Protein AF-A0A951WPG5-F1 (afdb_monomer)

Structure (mmCIF, N/CA/C/O backbone):
data_AF-A0A951WPG5-F1
#
_entry.id   AF-A0A951WPG5-F1
#
loop_
_atom_site.group_PDB
_atom_site.id
_atom_site.type_symbol
_atom_site.label_atom_id
_atom_site.label_alt_id
_atom_site.label_comp_id
_atom_site.label_asym_id
_atom_site.label_entity_id
_atom_site.label_seq_id
_atom_site.pdbx_PDB_ins_code
_atom_site.Cartn_x
_atom_site.Cartn_y
_atom_site.Cartn_z
_atom_site.occupancy
_atom_site.B_iso_or_equiv
_atom_site.auth_seq_id
_atom_site.auth_comp_id
_atom_site.auth_asym_id
_atom_site.auth_atom_id
_atom_site.pdbx_PDB_model_num
ATOM 1 N N . LEU A 1 1 ? 13.741 -19.869 6.082 1.00 54.72 1 LEU A N 1
ATOM 2 C CA . LEU A 1 1 ? 12.695 -19.371 5.163 1.00 54.72 1 LEU A CA 1
ATOM 3 C C . LEU A 1 1 ? 11.911 -20.571 4.664 1.00 54.72 1 LEU A C 1
ATOM 5 O O . LEU A 1 1 ? 12.529 -21.473 4.116 1.00 54.72 1 LEU A O 1
ATOM 9 N N . ASP A 1 2 ? 10.603 -20.616 4.916 1.00 67.81 2 ASP A N 1
ATOM 10 C CA . ASP A 1 2 ? 9.722 -21.644 4.353 1.00 67.81 2 ASP A CA 1
ATOM 11 C C . ASP A 1 2 ? 9.140 -21.129 3.030 1.00 67.81 2 ASP A C 1
ATOM 13 O O . ASP A 1 2 ? 8.442 -20.116 3.010 1.00 67.81 2 ASP A O 1
ATOM 17 N N . PHE A 1 3 ? 9.461 -21.803 1.924 1.00 76.25 3 PHE A N 1
ATOM 18 C CA . PHE A 1 3 ? 9.001 -21.437 0.582 1.00 76.25 3 PHE A CA 1
ATOM 19 C C . PHE A 1 3 ? 7.709 -22.153 0.171 1.00 76.25 3 PHE A C 1
ATOM 21 O O . PHE A 1 3 ? 7.193 -21.870 -0.908 1.00 76.25 3 PHE A O 1
ATOM 28 N N . LYS A 1 4 ? 7.142 -23.038 1.008 1.00 81.31 4 LYS A N 1
ATOM 29 C CA . LYS A 1 4 ? 5.907 -23.784 0.684 1.00 81.31 4 LYS A CA 1
ATOM 30 C C . LYS A 1 4 ? 4.713 -22.882 0.369 1.00 81.31 4 LYS A C 1
ATOM 32 O O . LYS A 1 4 ? 3.798 -23.296 -0.334 1.00 81.31 4 LYS A O 1
ATOM 37 N N . HIS A 1 5 ? 4.736 -21.647 0.863 1.00 78.81 5 HIS A N 1
ATOM 38 C CA . HIS A 1 5 ? 3.695 -20.645 0.642 1.00 78.81 5 HIS A CA 1
ATOM 39 C C . HIS A 1 5 ? 4.148 -19.492 -0.270 1.00 78.81 5 HIS A C 1
ATOM 41 O O . HIS A 1 5 ? 3.443 -18.489 -0.395 1.00 78.81 5 HIS A O 1
ATOM 47 N N . CYS A 1 6 ? 5.311 -19.614 -0.918 1.00 79.81 6 CYS A N 1
ATOM 48 C CA . CYS A 1 6 ? 5.855 -18.602 -1.815 1.00 79.81 6 CYS A CA 1
ATOM 49 C C . CYS A 1 6 ? 5.682 -19.024 -3.275 1.00 79.81 6 CYS A C 1
ATOM 51 O O . CYS A 1 6 ? 6.168 -20.068 -3.699 1.00 79.81 6 CYS A O 1
ATOM 53 N N . LYS A 1 7 ? 5.051 -18.159 -4.072 1.00 85.88 7 LYS A N 1
ATOM 54 C CA . LYS A 1 7 ? 5.141 -18.218 -5.532 1.00 85.88 7 LYS A CA 1
ATOM 55 C C . LYS A 1 7 ? 6.223 -17.240 -5.975 1.00 85.88 7 LYS A C 1
ATOM 57 O O . LYS A 1 7 ? 6.176 -16.073 -5.593 1.00 85.88 7 LYS A O 1
ATOM 62 N N . ILE A 1 8 ? 7.183 -17.720 -6.757 1.00 87.69 8 ILE A N 1
ATOM 63 C CA . ILE A 1 8 ? 8.255 -16.897 -7.321 1.00 87.69 8 ILE A CA 1
ATOM 64 C C . ILE A 1 8 ? 7.898 -16.592 -8.774 1.00 87.69 8 ILE A C 1
ATOM 66 O O . ILE A 1 8 ? 7.548 -17.496 -9.532 1.00 87.69 8 ILE A O 1
ATOM 70 N N . GLU A 1 9 ? 7.977 -15.319 -9.150 1.00 87.19 9 GLU A N 1
ATOM 71 C CA . GLU A 1 9 ? 7.836 -14.875 -10.534 1.00 87.19 9 GLU A CA 1
ATOM 72 C C . GLU A 1 9 ? 9.225 -14.540 -11.081 1.00 87.19 9 GLU A C 1
ATOM 74 O O . GLU A 1 9 ? 9.947 -13.719 -10.516 1.00 87.19 9 GLU A O 1
ATOM 79 N N . LEU A 1 10 ? 9.615 -15.227 -12.156 1.00 89.69 10 LEU A N 1
ATOM 80 C CA . LEU A 1 10 ? 10.862 -14.982 -12.871 1.00 89.69 10 LEU A CA 1
ATOM 81 C C . LEU A 1 10 ? 10.556 -14.084 -14.068 1.00 89.69 10 LEU A C 1
ATOM 83 O O . LEU A 1 10 ? 9.851 -14.499 -14.988 1.00 89.69 10 LEU A O 1
ATOM 87 N N . THR A 1 11 ? 11.097 -12.869 -14.052 1.00 90.12 11 THR A N 1
ATOM 88 C CA . THR A 1 11 ? 10.854 -11.866 -15.094 1.00 90.12 11 THR A CA 1
ATOM 89 C C . THR A 1 11 ? 12.135 -11.631 -15.893 1.00 90.12 11 THR A C 1
ATOM 91 O O . THR A 1 11 ? 13.089 -11.078 -15.342 1.00 90.12 11 THR A O 1
ATOM 94 N N . PRO A 1 12 ? 12.192 -12.029 -17.180 1.00 91.50 12 PRO A N 1
ATOM 95 C CA . PRO A 1 12 ? 13.290 -11.658 -18.066 1.00 91.50 12 PRO A CA 1
ATOM 96 C C . PRO A 1 12 ? 13.393 -10.135 -18.180 1.00 91.50 12 PRO A C 1
ATOM 98 O O . PRO A 1 12 ? 12.371 -9.460 -18.294 1.00 91.50 12 PRO A O 1
ATOM 101 N N . ALA A 1 13 ? 14.611 -9.598 -18.178 1.00 92.25 13 ALA A N 1
ATOM 102 C CA . ALA A 1 13 ? 14.835 -8.160 -18.245 1.00 92.25 13 ALA A CA 1
ATOM 103 C C . ALA A 1 13 ? 16.027 -7.815 -19.144 1.00 92.25 13 ALA A C 1
ATOM 105 O O . ALA A 1 13 ? 17.062 -8.479 -19.097 1.00 92.25 13 ALA A O 1
ATOM 106 N N . ILE A 1 14 ? 15.889 -6.747 -19.930 1.00 91.88 14 ILE A N 1
ATOM 107 C CA . ILE A 1 14 ? 16.969 -6.149 -20.725 1.00 91.88 14 ILE A CA 1
ATOM 108 C C . ILE A 1 14 ? 17.239 -4.755 -20.164 1.00 91.88 14 ILE A C 1
ATOM 110 O O . ILE A 1 14 ? 16.323 -3.942 -20.066 1.00 91.88 14 ILE A O 1
ATOM 114 N N . ALA A 1 15 ? 18.483 -4.462 -19.789 1.00 89.19 15 ALA A N 1
ATOM 115 C CA . ALA A 1 15 ? 18.849 -3.130 -19.313 1.00 89.19 15 ALA A CA 1
ATOM 116 C C . ALA A 1 15 ? 18.697 -2.093 -20.437 1.00 89.19 15 ALA A C 1
ATOM 118 O O . ALA A 1 15 ? 19.229 -2.275 -21.534 1.00 89.19 15 ALA A O 1
ATOM 119 N N . ASN A 1 16 ? 17.997 -0.994 -20.163 1.00 84.38 16 ASN A N 1
ATOM 120 C CA . ASN A 1 16 ? 17.899 0.123 -21.093 1.00 84.38 16 ASN A CA 1
ATOM 121 C C . ASN A 1 16 ? 19.140 1.016 -20.946 1.00 84.38 16 ASN A C 1
ATOM 123 O O . ASN A 1 16 ? 19.281 1.746 -19.968 1.00 84.38 16 ASN A O 1
ATOM 127 N N . GLN A 1 17 ? 20.058 0.941 -21.910 1.00 71.06 17 GLN A N 1
ATOM 128 C CA . GLN A 1 17 ? 21.340 1.656 -21.853 1.00 71.06 17 GLN A CA 1
ATOM 129 C C . GLN A 1 17 ? 21.235 3.149 -22.213 1.00 71.06 17 GLN A C 1
ATOM 131 O O . GLN A 1 17 ? 22.149 3.908 -21.904 1.00 71.06 17 GLN A O 1
ATOM 136 N N . TYR A 1 18 ? 20.139 3.580 -22.850 1.00 64.19 18 TYR A N 1
ATOM 137 C CA . TYR A 1 18 ? 19.989 4.951 -23.363 1.00 64.19 18 TYR A CA 1
ATOM 138 C C . TYR A 1 18 ? 19.347 5.916 -22.364 1.00 64.19 18 TYR A C 1
ATOM 140 O O . TYR A 1 18 ? 19.647 7.107 -22.374 1.00 64.19 18 TYR A O 1
ATOM 148 N N . PHE A 1 19 ? 18.481 5.410 -21.487 1.00 57.28 19 PHE A N 1
ATOM 149 C CA . PHE A 1 19 ? 17.824 6.187 -20.440 1.00 57.28 19 PHE A CA 1
ATOM 150 C C . PHE A 1 19 ? 18.116 5.514 -19.107 1.00 57.28 19 PHE A C 1
ATOM 152 O O . PHE A 1 19 ? 17.564 4.450 -18.814 1.00 57.28 19 PHE A O 1
ATOM 159 N N . GLY A 1 20 ? 19.025 6.120 -18.338 1.00 60.56 20 GLY A N 1
ATOM 160 C CA . GLY A 1 20 ? 19.476 5.606 -17.049 1.00 60.56 20 GLY A CA 1
ATOM 161 C C . GLY A 1 20 ? 18.326 5.094 -16.175 1.00 60.56 20 GLY A C 1
ATOM 162 O O . GLY A 1 20 ? 17.254 5.695 -16.115 1.00 60.56 20 GLY A O 1
ATOM 163 N N . SER A 1 21 ? 18.585 3.966 -15.509 1.00 75.69 21 SER A N 1
ATOM 164 C CA . SER A 1 21 ? 17.722 3.341 -14.496 1.00 75.69 21 SER A CA 1
ATOM 165 C C . SER A 1 21 ? 16.369 2.813 -14.998 1.00 75.69 21 SER A C 1
ATOM 167 O O . SER A 1 21 ? 15.351 2.974 -14.323 1.00 75.69 21 SER A O 1
ATOM 169 N N . SER A 1 22 ? 16.333 2.153 -16.159 1.00 85.88 22 SER A N 1
ATOM 170 C CA . SER A 1 22 ? 15.144 1.415 -16.613 1.00 85.88 22 SER A CA 1
ATOM 171 C C . SER A 1 22 ? 15.486 0.061 -17.240 1.00 85.88 22 SER A C 1
ATOM 173 O O . SER A 1 22 ? 16.612 -0.186 -17.681 1.00 85.88 22 SER A O 1
ATOM 175 N N . TYR A 1 23 ? 14.503 -0.834 -17.259 1.00 91.62 23 TYR A N 1
ATOM 176 C CA . TYR A 1 23 ? 14.580 -2.167 -17.844 1.00 91.62 23 TYR A CA 1
ATOM 177 C C . TYR A 1 23 ? 13.429 -2.367 -18.822 1.00 91.62 23 TYR A C 1
ATOM 179 O O . TYR A 1 23 ? 12.327 -1.878 -18.608 1.00 91.62 23 TYR A O 1
ATOM 187 N N . PHE A 1 24 ? 13.655 -3.145 -19.869 1.00 92.12 24 PHE A N 1
ATOM 188 C CA . PHE A 1 24 ? 12.586 -3.708 -20.676 1.00 92.12 24 PHE A CA 1
ATOM 189 C C . PHE A 1 24 ? 12.232 -5.093 -20.142 1.00 92.12 24 PHE A C 1
ATOM 191 O O . PHE A 1 24 ? 13.116 -5.933 -19.988 1.00 92.12 24 PHE A O 1
ATOM 198 N N . ILE 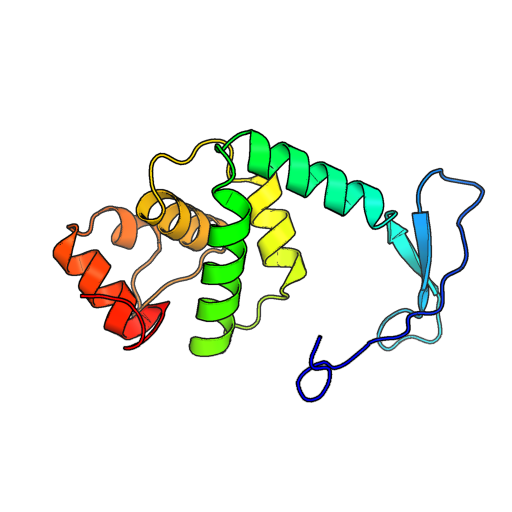A 1 25 ? 10.947 -5.341 -19.900 1.00 92.56 25 ILE A N 1
ATOM 199 C CA . ILE A 1 25 ? 10.398 -6.644 -19.497 1.00 92.56 25 ILE A CA 1
ATOM 200 C C . ILE A 1 25 ? 9.321 -7.097 -20.493 1.00 92.56 25 ILE A C 1
ATOM 202 O O . ILE A 1 25 ? 8.758 -6.249 -21.190 1.00 92.56 25 ILE A O 1
ATOM 206 N N . PRO A 1 26 ? 8.993 -8.397 -20.590 1.00 92.00 26 PRO A N 1
ATOM 207 C CA . PRO A 1 26 ? 7.874 -8.853 -21.409 1.00 92.00 26 PRO A CA 1
ATOM 208 C C . PRO A 1 26 ? 6.564 -8.148 -21.025 1.00 92.00 26 PRO A C 1
ATOM 210 O O . PRO A 1 26 ? 6.172 -8.128 -19.856 1.00 92.00 26 PRO A O 1
ATOM 213 N N . GLY A 1 27 ? 5.889 -7.558 -22.011 1.00 85.94 27 GLY A N 1
ATOM 214 C CA . GLY A 1 27 ? 4.601 -6.900 -21.821 1.00 85.94 27 GLY A CA 1
ATOM 215 C C . GLY A 1 27 ? 3.500 -7.911 -21.503 1.00 85.94 27 GLY A C 1
ATOM 216 O O . GLY A 1 27 ? 3.441 -8.999 -22.076 1.00 85.94 27 GLY A O 1
ATOM 217 N N . GLN A 1 28 ? 2.596 -7.566 -20.586 1.00 78.94 28 GLN A N 1
ATOM 218 C CA . GLN A 1 28 ? 1.484 -8.452 -20.240 1.00 78.94 28 GLN A CA 1
ATOM 219 C C . GLN A 1 28 ? 0.500 -8.564 -21.412 1.00 78.94 28 GLN A C 1
ATOM 221 O O . GLN A 1 28 ? -0.118 -7.576 -21.800 1.00 78.94 28 GLN A O 1
ATOM 226 N N . GLY A 1 29 ? 0.329 -9.774 -21.952 1.00 76.75 29 GLY A N 1
ATOM 227 C CA . GLY A 1 29 ? -0.671 -10.064 -22.988 1.00 76.75 29 GLY A CA 1
ATOM 228 C C . GLY A 1 29 ? -0.326 -9.558 -24.393 1.00 76.75 29 GLY A C 1
ATOM 229 O O . GLY A 1 29 ? -1.187 -9.591 -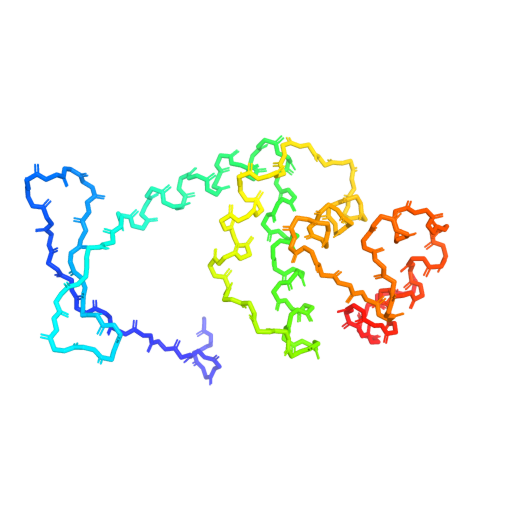25.267 1.00 76.75 29 GLY A O 1
ATOM 230 N N . VAL A 1 30 ? 0.911 -9.107 -24.625 1.00 75.25 30 VAL A N 1
ATOM 231 C CA . VAL A 1 30 ? 1.395 -8.651 -25.936 1.00 75.25 30 VAL A CA 1
ATOM 232 C C . VAL A 1 30 ? 2.726 -9.317 -26.277 1.00 75.25 30 VAL A C 1
ATOM 234 O O . VAL A 1 30 ? 3.565 -9.523 -25.404 1.00 75.25 30 VAL A O 1
ATOM 237 N N . ASN A 1 31 ? 2.956 -9.604 -27.561 1.00 81.81 31 ASN A N 1
ATOM 238 C CA . ASN A 1 31 ? 4.262 -10.045 -28.063 1.00 81.81 31 ASN A CA 1
ATOM 239 C C . ASN A 1 31 ? 5.205 -8.840 -28.207 1.00 81.81 31 ASN A C 1
ATOM 241 O O . ASN A 1 31 ? 5.584 -8.455 -29.311 1.00 81.81 31 ASN A O 1
ATOM 245 N N . GLY A 1 32 ? 5.539 -8.199 -27.089 1.00 86.88 32 GLY A N 1
ATOM 246 C CA . GLY A 1 32 ? 6.371 -7.003 -27.075 1.00 86.88 32 GLY A CA 1
ATOM 247 C C . GLY A 1 32 ? 7.056 -6.780 -25.736 1.00 86.88 32 GLY A C 1
ATOM 248 O O . GLY A 1 32 ? 6.687 -7.364 -24.719 1.00 86.88 32 GLY A O 1
ATOM 249 N N . TRP A 1 33 ? 8.063 -5.915 -25.745 1.00 90.81 33 TRP A N 1
ATOM 250 C CA . TRP A 1 33 ? 8.764 -5.472 -24.547 1.00 90.81 33 TRP A CA 1
ATOM 251 C C . TRP A 1 33 ? 8.138 -4.175 -24.028 1.00 90.81 33 TRP A C 1
ATOM 253 O O . TRP A 1 33 ? 7.796 -3.285 -24.803 1.00 90.81 33 TRP A O 1
ATOM 263 N N . SER A 1 34 ? 7.982 -4.058 -22.715 1.00 90.56 34 SER A N 1
ATOM 264 C CA . SER A 1 34 ? 7.512 -2.8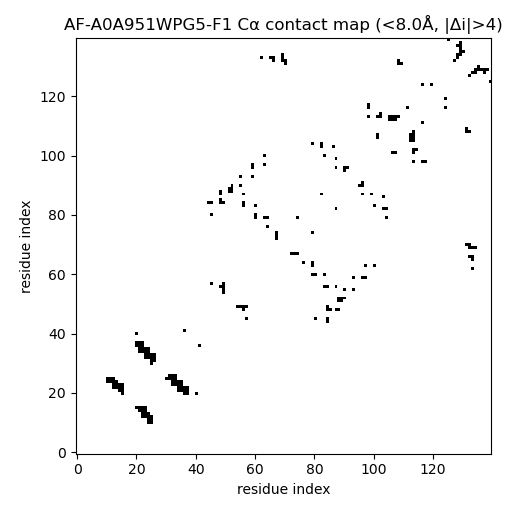57 -22.027 1.00 90.56 34 SER A CA 1
ATOM 265 C C . SER A 1 34 ? 8.625 -2.301 -21.150 1.00 90.56 34 SER A C 1
ATOM 267 O O . SER A 1 34 ? 9.284 -3.053 -20.436 1.00 90.56 34 SER A O 1
ATOM 269 N N . SER A 1 35 ? 8.840 -0.987 -21.211 1.00 89.19 35 SER A N 1
ATOM 270 C CA . SER A 1 35 ? 9.783 -0.313 -20.317 1.00 89.19 35 SER A CA 1
ATOM 271 C C . SER A 1 35 ? 9.196 -0.223 -18.908 1.00 89.19 35 SER A C 1
ATOM 273 O O . SER A 1 35 ? 8.025 0.115 -18.735 1.00 89.19 35 SER A O 1
ATOM 275 N N . THR A 1 36 ? 10.018 -0.515 -17.911 1.00 88.81 36 THR A N 1
ATOM 276 C CA . THR A 1 36 ? 9.748 -0.337 -16.488 1.00 88.81 36 THR A CA 1
ATOM 277 C C . THR A 1 36 ? 10.934 0.369 -15.845 1.00 88.81 36 THR A C 1
ATOM 279 O O . THR A 1 36 ? 12.076 0.236 -16.284 1.00 88.81 36 THR A O 1
ATOM 282 N N . GLU A 1 37 ? 10.678 1.128 -14.789 1.00 87.88 37 GLU A N 1
ATOM 283 C CA . GLU A 1 37 ? 11.742 1.728 -13.985 1.00 87.88 37 GLU A CA 1
ATOM 284 C C . GLU A 1 37 ? 12.595 0.668 -13.268 1.00 87.88 37 GLU A C 1
ATOM 286 O O . GLU A 1 37 ? 12.170 -0.477 -13.079 1.00 87.88 37 GLU A O 1
ATOM 291 N N . ASP A 1 38 ? 13.796 1.064 -12.846 1.00 88.88 38 ASP A N 1
ATOM 292 C CA . ASP A 1 38 ? 14.636 0.268 -11.953 1.00 88.88 38 ASP A CA 1
ATOM 293 C C . ASP A 1 38 ? 13.915 0.043 -10.608 1.00 88.88 38 ASP A C 1
ATOM 295 O O . ASP A 1 38 ? 13.582 1.019 -9.923 1.00 88.88 38 ASP A O 1
ATOM 299 N N . PRO A 1 39 ? 13.690 -1.217 -10.186 1.00 88.81 39 PRO A N 1
ATOM 300 C CA . PRO A 1 39 ? 13.003 -1.522 -8.932 1.00 88.81 39 PRO A CA 1
ATOM 301 C C . PRO A 1 39 ? 13.701 -0.934 -7.697 1.00 88.81 39 PRO A C 1
ATOM 303 O O . PRO A 1 39 ? 13.029 -0.650 -6.705 1.00 88.81 39 PRO A O 1
ATOM 306 N N . ARG A 1 40 ? 15.014 -0.670 -7.759 1.00 90.06 40 ARG A N 1
ATOM 307 C CA . ARG A 1 40 ? 15.755 -0.008 -6.672 1.00 90.06 40 ARG A CA 1
ATOM 308 C C . ARG A 1 40 ? 15.260 1.413 -6.425 1.00 90.06 40 ARG A C 1
ATOM 310 O O . ARG A 1 40 ? 15.177 1.847 -5.283 1.00 90.06 40 ARG A O 1
ATOM 317 N N . LEU A 1 41 ? 14.837 2.125 -7.472 1.00 90.38 41 LEU A N 1
ATOM 318 C CA . LEU A 1 41 ? 14.262 3.462 -7.313 1.00 90.38 41 LEU A CA 1
ATOM 319 C C . LEU A 1 41 ? 12.914 3.411 -6.587 1.00 90.38 41 LEU A C 1
ATOM 321 O O . LEU A 1 41 ? 12.612 4.295 -5.781 1.00 90.38 41 LEU A O 1
ATOM 325 N N . ALA A 1 42 ? 12.101 2.384 -6.851 1.00 89.69 42 ALA A N 1
ATOM 326 C CA . ALA A 1 42 ? 10.850 2.174 -6.130 1.00 89.69 42 ALA A CA 1
ATOM 327 C C . ALA A 1 42 ? 11.106 1.862 -4.648 1.00 89.69 42 ALA A C 1
ATOM 329 O O . ALA A 1 42 ? 10.459 2.455 -3.781 1.00 89.69 42 ALA A O 1
ATOM 330 N N . GLU A 1 43 ? 12.096 1.014 -4.358 1.00 92.50 43 GLU A N 1
ATOM 331 C CA . GLU A 1 43 ? 12.541 0.701 -2.998 1.00 92.50 43 GLU A CA 1
ATOM 332 C C . GLU A 1 43 ? 13.055 1.944 -2.253 1.00 92.50 43 GLU A C 1
ATOM 334 O O . GLU A 1 43 ? 12.633 2.206 -1.125 1.00 92.50 43 GLU A O 1
ATOM 339 N N . ASP A 1 44 ? 13.882 2.772 -2.893 1.00 95.25 44 ASP A N 1
ATOM 340 C CA . ASP A 1 44 ? 14.405 4.012 -2.311 1.00 95.25 44 ASP A CA 1
ATOM 341 C C . ASP A 1 44 ? 13.297 5.028 -2.015 1.00 95.25 44 ASP A C 1
ATOM 343 O O . ASP A 1 44 ? 13.334 5.756 -1.016 1.00 95.25 44 ASP A O 1
ATOM 347 N N . ARG A 1 45 ? 12.290 5.124 -2.892 1.00 95.25 45 ARG A N 1
ATOM 348 C CA . ARG A 1 45 ? 11.122 5.987 -2.657 1.00 95.25 45 ARG A CA 1
ATOM 349 C C . ARG A 1 45 ? 10.306 5.488 -1.471 1.00 95.25 45 ARG A C 1
ATOM 351 O O . ARG A 1 45 ? 9.969 6.304 -0.612 1.00 95.25 45 ARG A O 1
ATOM 358 N N . LEU A 1 46 ? 10.039 4.184 -1.390 1.00 96.12 46 LEU A N 1
ATOM 359 C CA . LEU A 1 46 ? 9.324 3.593 -0.260 1.00 96.12 46 LEU A CA 1
ATOM 360 C C . LEU A 1 46 ? 10.100 3.788 1.047 1.00 96.12 46 LEU A C 1
ATOM 362 O O . LEU A 1 46 ? 9.521 4.228 2.036 1.00 96.12 46 LEU A O 1
ATOM 366 N N . SER 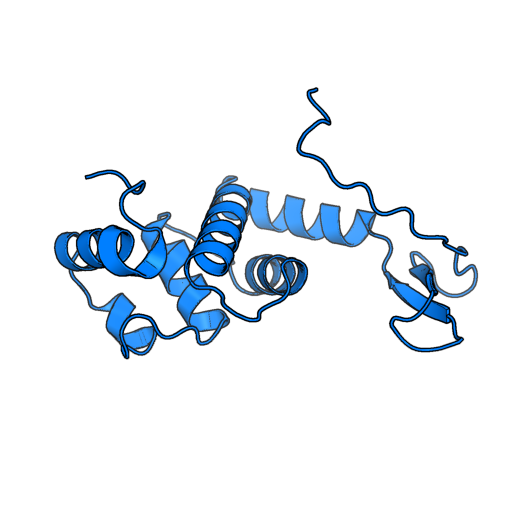A 1 47 ? 11.408 3.533 1.046 1.00 97.31 47 SER A N 1
ATOM 367 C CA . SER A 1 47 ? 12.272 3.692 2.220 1.00 97.31 47 SER A CA 1
ATOM 368 C C . SER A 1 47 ? 12.272 5.130 2.738 1.00 97.31 47 SER A C 1
ATOM 370 O O . SER A 1 47 ? 12.054 5.358 3.930 1.00 97.31 47 SER A O 1
ATOM 372 N N . ARG A 1 48 ? 12.413 6.120 1.845 1.00 97.38 48 ARG A N 1
ATOM 373 C CA . ARG A 1 48 ? 12.336 7.544 2.212 1.00 97.38 48 ARG A CA 1
ATOM 374 C C . ARG A 1 48 ? 10.954 7.940 2.727 1.00 97.38 48 ARG A C 1
ATOM 376 O O . ARG A 1 48 ? 10.857 8.633 3.738 1.00 97.38 48 ARG A O 1
ATOM 383 N N . ALA A 1 49 ? 9.887 7.500 2.061 1.00 97.38 49 ALA A N 1
ATOM 384 C CA . ALA A 1 49 ? 8.521 7.790 2.488 1.00 97.38 49 ALA A CA 1
ATOM 385 C C . ALA A 1 49 ? 8.202 7.151 3.849 1.00 97.38 49 ALA A C 1
ATOM 387 O O . ALA A 1 49 ? 7.588 7.792 4.696 1.00 97.38 49 ALA A O 1
ATOM 388 N N . ASN A 1 50 ? 8.674 5.928 4.092 1.00 97.94 50 ASN A N 1
ATOM 389 C CA . ASN A 1 50 ? 8.506 5.236 5.362 1.00 97.94 50 ASN A CA 1
ATOM 390 C C . ASN A 1 50 ? 9.277 5.928 6.491 1.00 97.94 50 ASN A C 1
ATOM 392 O O . ASN A 1 50 ? 8.730 6.113 7.574 1.00 97.94 50 ASN A O 1
ATOM 396 N N . HIS A 1 51 ? 10.514 6.363 6.232 1.00 97.44 51 HIS A N 1
ATOM 397 C CA . HIS A 1 51 ? 11.303 7.119 7.204 1.00 97.44 51 HIS A CA 1
ATOM 398 C C . HIS A 1 51 ? 10.620 8.438 7.600 1.00 97.44 51 HIS A C 1
ATOM 400 O O . HIS A 1 51 ? 10.550 8.757 8.782 1.00 97.44 51 HIS A O 1
ATOM 406 N N . ARG A 1 52 ? 10.027 9.153 6.632 1.00 96.50 52 ARG A N 1
ATOM 407 C CA . ARG A 1 52 ? 9.289 10.409 6.866 1.00 96.50 52 ARG A CA 1
ATOM 408 C C . ARG A 1 52 ? 8.135 10.267 7.865 1.00 96.50 52 ARG A C 1
ATOM 410 O O . ARG A 1 52 ? 7.829 11.223 8.566 1.00 96.50 52 ARG A O 1
ATOM 417 N N . VAL A 1 53 ? 7.504 9.096 7.937 1.00 96.88 53 VAL A N 1
ATOM 418 C CA . VAL A 1 53 ? 6.409 8.808 8.880 1.00 96.88 53 VAL A CA 1
ATOM 419 C C . VAL A 1 53 ? 6.837 7.812 9.963 1.00 96.88 53 VAL A C 1
ATOM 421 O O . VAL A 1 53 ? 6.072 6.931 10.350 1.00 96.88 53 VAL A O 1
ATOM 424 N N . ASN A 1 54 ? 8.083 7.927 10.435 1.00 96.12 54 ASN A N 1
ATOM 425 C CA . ASN A 1 54 ? 8.631 7.167 11.567 1.00 96.12 54 ASN A CA 1
ATOM 426 C C . ASN A 1 54 ? 8.494 5.640 11.431 1.00 96.12 54 ASN A C 1
ATOM 428 O O . ASN A 1 54 ? 8.249 4.926 12.399 1.00 96.12 54 ASN A O 1
ATOM 432 N N . GLY A 1 55 ? 8.631 5.121 10.211 1.00 97.19 55 GLY A N 1
ATOM 433 C CA . GLY A 1 55 ? 8.598 3.686 9.935 1.00 97.19 55 GLY A CA 1
ATOM 434 C C . GLY A 1 55 ? 7.198 3.068 9.856 1.00 97.19 55 GLY A C 1
ATOM 435 O O . GLY A 1 55 ? 7.083 1.852 9.697 1.00 97.19 55 GLY A O 1
ATOM 436 N N . MET A 1 56 ? 6.138 3.873 9.949 1.00 97.81 56 MET A N 1
ATOM 437 C CA . MET A 1 56 ? 4.767 3.370 10.033 1.00 97.81 56 MET A CA 1
ATOM 438 C C . MET A 1 56 ? 4.097 3.115 8.663 1.00 97.81 56 MET A C 1
ATOM 440 O O . MET A 1 56 ? 3.067 2.438 8.601 1.00 97.81 56 MET A O 1
ATOM 444 N N . LEU A 1 57 ? 4.664 3.605 7.552 1.00 98.06 57 LEU A N 1
ATOM 445 C CA . LEU A 1 57 ? 4.082 3.453 6.208 1.00 98.06 57 LEU A CA 1
ATOM 446 C C . LEU A 1 57 ? 4.092 1.996 5.736 1.00 98.06 57 LEU A C 1
ATOM 448 O O . LEU A 1 57 ? 3.105 1.505 5.194 1.00 98.06 57 LEU A O 1
ATOM 452 N N . THR A 1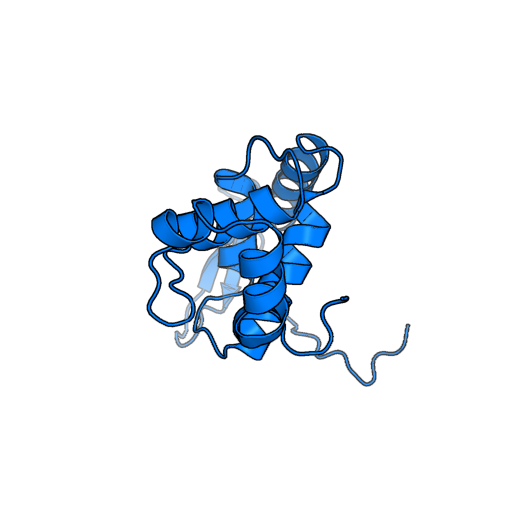 58 ? 5.200 1.286 5.942 1.00 97.88 58 THR A N 1
ATOM 453 C CA . THR A 1 58 ? 5.349 -0.104 5.491 1.00 97.88 58 THR A CA 1
ATOM 454 C C . THR A 1 58 ? 4.356 -1.046 6.188 1.00 97.88 58 THR A C 1
ATOM 456 O O . THR A 1 58 ? 3.703 -1.831 5.490 1.00 97.88 58 THR A O 1
ATOM 459 N N . PRO A 1 59 ? 4.173 -0.990 7.525 1.00 97.88 59 PRO A N 1
ATOM 460 C CA . PRO A 1 59 ? 3.087 -1.706 8.191 1.00 97.88 59 PRO A CA 1
ATOM 461 C C . PRO A 1 59 ? 1.700 -1.325 7.658 1.00 97.88 59 PRO A C 1
ATOM 463 O O . PRO A 1 59 ? 0.920 -2.223 7.341 1.00 97.88 59 PRO A O 1
ATOM 466 N N . LEU A 1 60 ? 1.416 -0.032 7.452 1.00 98.00 60 LEU A N 1
ATOM 467 C CA . LEU A 1 60 ? 0.139 0.421 6.889 1.00 98.00 60 LEU A CA 1
ATOM 468 C C . LEU A 1 60 ? -0.129 -0.186 5.502 1.00 98.00 60 LEU A C 1
ATOM 470 O O . LEU A 1 60 ? -1.208 -0.719 5.255 1.00 98.00 60 LEU A O 1
ATOM 474 N N . ILE A 1 61 ? 0.856 -0.173 4.599 1.00 98.19 61 ILE A N 1
ATOM 475 C CA . ILE A 1 61 ? 0.739 -0.786 3.266 1.00 98.19 61 ILE A CA 1
ATOM 476 C C . ILE A 1 61 ? 0.398 -2.277 3.384 1.00 98.19 61 ILE A C 1
ATOM 478 O O . ILE A 1 61 ? -0.454 -2.778 2.647 1.00 98.19 61 ILE A O 1
ATOM 482 N N . LYS A 1 62 ? 1.040 -3.001 4.310 1.00 97.25 62 LYS A N 1
ATOM 483 C CA . LYS A 1 62 ? 0.750 -4.424 4.555 1.00 97.25 62 LYS A CA 1
ATOM 484 C C . LYS A 1 62 ? -0.684 -4.624 5.050 1.00 97.25 62 LYS A C 1
ATOM 486 O O . LYS A 1 62 ? -1.371 -5.498 4.520 1.00 97.25 62 LYS A O 1
ATOM 491 N N . MET A 1 63 ? -1.149 -3.790 5.984 1.00 96.62 63 MET A N 1
ATOM 492 C CA . MET A 1 63 ? -2.537 -3.797 6.462 1.00 96.62 63 MET A CA 1
ATOM 493 C C . MET A 1 63 ? -3.519 -3.564 5.308 1.00 96.62 63 MET A C 1
ATOM 495 O O . MET A 1 63 ? -4.448 -4.346 5.125 1.00 96.62 63 MET A O 1
ATOM 499 N N . MET A 1 64 ? -3.283 -2.560 4.460 1.00 97.56 64 MET A N 1
ATOM 500 C CA . MET A 1 64 ? -4.169 -2.255 3.330 1.00 97.56 64 MET A CA 1
ATOM 501 C C . MET A 1 64 ? -4.171 -3.353 2.259 1.00 97.56 64 MET A C 1
ATOM 503 O O . MET A 1 64 ? -5.222 -3.685 1.712 1.00 97.56 64 MET A O 1
ATOM 507 N N . LYS A 1 65 ? -3.021 -3.978 1.976 1.00 96.44 65 LYS A N 1
ATOM 508 C CA . LYS A 1 65 ? -2.948 -5.148 1.083 1.00 96.44 65 LYS A CA 1
ATOM 509 C C . LYS A 1 65 ? -3.708 -6.345 1.652 1.00 96.44 65 LYS A C 1
ATOM 511 O O . LYS A 1 65 ? -4.340 -7.080 0.893 1.00 96.44 65 LYS A O 1
ATOM 516 N N . PHE A 1 66 ? -3.652 -6.547 2.967 1.00 95.00 66 PHE A N 1
ATOM 517 C CA . PHE A 1 66 ? -4.446 -7.568 3.640 1.00 95.00 66 PHE A CA 1
ATOM 518 C C . PHE A 1 66 ? -5.947 -7.265 3.528 1.00 95.00 66 PHE A C 1
ATOM 520 O O . PHE A 1 66 ? -6.676 -8.107 3.002 1.00 95.00 66 PHE A O 1
ATOM 527 N N . ALA A 1 67 ? -6.378 -6.048 3.878 1.00 95.44 67 ALA A N 1
ATOM 528 C CA . ALA A 1 67 ? -7.766 -5.604 3.743 1.00 95.44 67 ALA A CA 1
ATOM 529 C C . ALA A 1 67 ? -8.288 -5.796 2.314 1.00 95.44 67 ALA A C 1
ATOM 531 O O . ALA A 1 67 ? -9.403 -6.269 2.110 1.00 95.44 67 ALA A O 1
ATOM 532 N N . LYS A 1 68 ? -7.469 -5.463 1.305 1.00 94.88 68 LYS A N 1
ATOM 533 C CA . LYS A 1 68 ? -7.810 -5.634 -0.113 1.00 94.88 68 LYS A CA 1
ATOM 534 C C . LYS A 1 68 ? -8.104 -7.100 -0.437 1.00 94.88 68 LYS A C 1
ATOM 536 O O . LYS A 1 68 ? -9.079 -7.383 -1.130 1.00 94.88 68 LYS A O 1
ATOM 541 N N . ARG A 1 69 ? -7.270 -8.033 0.040 1.00 93.31 69 ARG A N 1
ATOM 542 C CA . ARG A 1 69 ? -7.492 -9.477 -0.160 1.00 93.31 69 ARG A CA 1
ATOM 543 C C . ARG A 1 69 ? -8.767 -9.943 0.536 1.00 93.31 69 ARG A C 1
ATOM 545 O O . ARG A 1 69 ? -9.555 -10.639 -0.094 1.00 93.31 69 ARG A O 1
ATOM 552 N N . HIS A 1 70 ? -8.977 -9.518 1.781 1.00 92.94 70 HIS A N 1
ATOM 553 C CA . HIS A 1 70 ? -10.173 -9.837 2.561 1.00 92.94 70 HIS A CA 1
ATOM 554 C C . HIS A 1 70 ? -11.459 -9.378 1.849 1.00 92.94 70 HIS A C 1
ATOM 556 O O . HIS A 1 70 ? -12.389 -10.157 1.666 1.00 92.94 70 HIS A O 1
ATOM 562 N N . ASN A 1 71 ? -11.457 -8.147 1.333 1.00 92.56 71 ASN A N 1
ATOM 563 C CA . ASN A 1 71 ? -12.601 -7.527 0.662 1.00 92.56 71 ASN A CA 1
ATOM 564 C C . ASN A 1 71 ? -12.696 -7.803 -0.847 1.00 92.56 71 ASN A C 1
ATOM 566 O O . ASN A 1 71 ? -13.574 -7.259 -1.513 1.00 92.56 71 ASN A O 1
ATOM 570 N N . LYS A 1 72 ? -11.790 -8.611 -1.414 1.00 92.69 72 LYS A N 1
ATOM 571 C CA . LYS A 1 72 ? -11.735 -8.931 -2.856 1.00 92.69 72 LYS A CA 1
ATOM 572 C C . LYS A 1 72 ? -11.716 -7.687 -3.763 1.00 92.69 72 LYS A C 1
ATOM 574 O O . LYS A 1 72 ? -12.277 -7.690 -4.857 1.00 92.69 72 LYS A O 1
ATOM 579 N N . VAL A 1 73 ? -11.044 -6.623 -3.325 1.00 92.94 73 VAL A N 1
ATOM 580 C CA . VAL A 1 73 ? -10.970 -5.359 -4.071 1.00 92.94 73 VAL A CA 1
ATOM 581 C C . VAL A 1 73 ? -9.994 -5.474 -5.241 1.00 92.94 73 VAL A C 1
ATOM 583 O O . VAL A 1 73 ? -8.846 -5.901 -5.078 1.00 92.94 73 VAL A O 1
ATOM 586 N N . ASN A 1 74 ? -10.426 -5.047 -6.430 1.00 92.88 74 ASN A N 1
ATOM 587 C CA . ASN A 1 74 ? -9.635 -5.115 -7.660 1.00 92.88 74 ASN A CA 1
ATOM 588 C C . ASN A 1 74 ? -8.667 -3.924 -7.816 1.00 92.88 74 ASN A C 1
ATOM 590 O O . ASN A 1 74 ? -8.784 -3.124 -8.739 1.00 92.88 74 ASN A O 1
ATOM 594 N N . ILE A 1 75 ? -7.711 -3.797 -6.895 1.00 93.44 75 ILE A N 1
ATOM 595 C CA . ILE A 1 75 ? -6.607 -2.821 -6.965 1.00 93.44 75 ILE A CA 1
ATOM 596 C C . ILE A 1 75 ? -5.288 -3.591 -6.939 1.00 93.44 75 ILE A C 1
ATOM 598 O O . ILE A 1 75 ? -5.103 -4.483 -6.108 1.00 93.44 75 ILE A O 1
ATOM 602 N N . LYS A 1 76 ? -4.340 -3.301 -7.832 1.00 93.00 76 LYS A N 1
ATOM 603 C CA . LYS A 1 76 ? -3.058 -4.025 -7.856 1.00 93.00 76 LYS A CA 1
ATOM 604 C C . LYS A 1 76 ? -2.202 -3.636 -6.645 1.00 93.00 76 LYS A C 1
ATOM 606 O O . LYS A 1 76 ? -2.218 -2.496 -6.195 1.00 93.00 76 LYS A O 1
ATOM 611 N N . SER A 1 77 ? -1.435 -4.585 -6.104 1.00 93.25 77 SER A N 1
ATOM 612 C CA . SER A 1 77 ? -0.643 -4.358 -4.883 1.00 93.25 77 SER A CA 1
ATOM 613 C C . SER A 1 77 ? 0.375 -3.222 -5.033 1.00 93.25 77 SER A C 1
ATOM 615 O O . SER A 1 77 ? 0.530 -2.447 -4.095 1.00 93.25 77 SER A O 1
ATOM 617 N N . TYR A 1 78 ? 0.995 -3.083 -6.212 1.00 92.69 78 TYR A N 1
ATOM 618 C CA . TYR A 1 78 ? 1.928 -1.986 -6.486 1.00 92.69 78 TYR A CA 1
ATOM 619 C C . TYR A 1 78 ? 1.229 -0.617 -6.511 1.00 92.69 78 TYR A C 1
ATOM 621 O O . TYR A 1 78 ? 1.827 0.372 -6.114 1.00 92.69 78 TYR A O 1
ATOM 629 N N . GLN A 1 79 ? -0.051 -0.547 -6.907 1.00 94.94 79 GLN A N 1
ATOM 630 C CA . GLN A 1 79 ? -0.806 0.712 -6.898 1.00 94.94 79 GLN A CA 1
ATOM 631 C C . GLN A 1 79 ? -1.050 1.191 -5.463 1.00 94.94 79 GLN A C 1
ATOM 633 O O . GLN A 1 79 ? -0.998 2.386 -5.199 1.00 94.94 79 GLN A O 1
ATOM 638 N N . ILE A 1 80 ? -1.271 0.262 -4.522 1.00 97.38 80 ILE A N 1
ATOM 639 C CA . ILE A 1 80 ? -1.382 0.586 -3.090 1.00 97.38 80 ILE A CA 1
ATOM 640 C C . ILE A 1 80 ? -0.065 1.187 -2.581 1.00 97.38 80 ILE A C 1
ATOM 642 O O . ILE A 1 80 ? -0.092 2.175 -1.854 1.00 97.38 80 ILE A O 1
ATOM 646 N N . GLU A 1 81 ? 1.076 0.613 -2.969 1.00 97.06 81 GLU A N 1
ATOM 647 C CA . GLU A 1 81 ? 2.406 1.113 -2.589 1.00 97.06 81 GLU A CA 1
ATOM 648 C C . GLU A 1 81 ? 2.698 2.491 -3.180 1.00 97.06 81 GLU A C 1
ATOM 650 O O . GLU A 1 81 ? 3.146 3.387 -2.464 1.00 97.06 81 GLU A O 1
ATO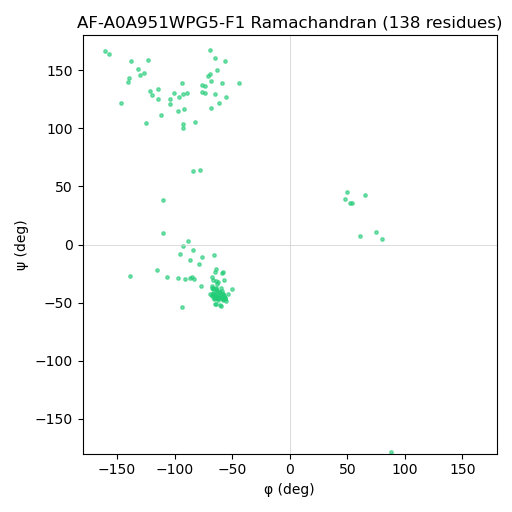M 655 N N . GLU A 1 82 ? 2.420 2.670 -4.470 1.00 95.69 82 GLU A N 1
ATOM 656 C CA . GLU A 1 82 ? 2.644 3.925 -5.183 1.00 95.69 82 GLU A CA 1
ATOM 657 C C . GLU A 1 82 ? 1.798 5.055 -4.590 1.00 95.69 82 GLU A C 1
ATOM 659 O O . GLU A 1 82 ? 2.325 6.126 -4.276 1.00 95.69 82 GLU A O 1
ATOM 664 N N . ILE A 1 83 ? 0.503 4.798 -4.368 1.00 97.38 83 ILE A N 1
ATOM 665 C CA . ILE A 1 83 ? -0.409 5.765 -3.755 1.00 97.38 83 ILE A CA 1
ATOM 666 C C . ILE A 1 83 ? 0.076 6.117 -2.352 1.00 97.38 83 ILE A C 1
ATOM 668 O O . ILE A 1 83 ? 0.297 7.294 -2.089 1.00 97.38 83 ILE A O 1
ATOM 672 N N . ALA A 1 84 ? 0.338 5.127 -1.493 1.00 97.44 84 ALA A N 1
ATOM 673 C CA . ALA A 1 84 ? 0.807 5.368 -0.129 1.00 97.44 84 ALA A CA 1
ATOM 674 C C . ALA A 1 84 ? 2.092 6.214 -0.094 1.00 97.44 84 ALA A C 1
ATOM 676 O O . ALA A 1 84 ? 2.179 7.192 0.647 1.00 97.44 84 ALA A O 1
ATOM 677 N N . THR A 1 85 ? 3.070 5.880 -0.941 1.00 97.06 85 THR A N 1
ATOM 678 C CA . THR A 1 85 ? 4.361 6.583 -1.028 1.00 97.06 85 THR A CA 1
ATOM 679 C C . THR A 1 85 ? 4.190 8.037 -1.476 1.00 97.06 85 THR A C 1
ATOM 681 O O . THR A 1 85 ? 4.859 8.935 -0.949 1.00 97.06 85 THR A O 1
ATOM 684 N N . ARG A 1 86 ? 3.293 8.280 -2.442 1.00 96.62 86 ARG A N 1
ATOM 685 C CA . ARG A 1 86 ? 3.068 9.603 -3.035 1.00 96.62 86 ARG A CA 1
ATOM 686 C C . ARG A 1 86 ? 2.122 10.484 -2.223 1.00 96.62 86 ARG A C 1
ATOM 688 O O . ARG A 1 86 ? 2.244 11.697 -2.315 1.00 96.62 86 ARG A O 1
ATOM 695 N N . SER A 1 87 ? 1.168 9.917 -1.486 1.00 96.50 87 SER A N 1
ATOM 696 C CA . SER A 1 87 ? 0.094 10.693 -0.853 1.00 96.50 87 SER A CA 1
ATOM 697 C C . SER A 1 87 ? 0.237 10.852 0.659 1.00 96.50 87 SER A C 1
ATOM 699 O O . SER A 1 87 ? -0.229 11.852 1.197 1.00 96.50 87 SER A O 1
ATOM 701 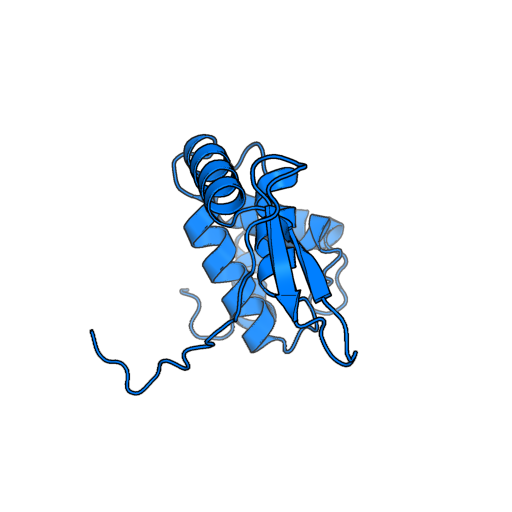N N . ILE A 1 88 ? 0.884 9.911 1.355 1.00 96.31 88 ILE A N 1
ATOM 702 C CA . ILE A 1 88 ? 0.999 9.958 2.818 1.00 96.31 88 ILE A CA 1
ATOM 703 C C . ILE A 1 88 ? 2.293 10.663 3.209 1.00 96.31 88 ILE A C 1
ATOM 705 O O . ILE A 1 88 ? 3.389 10.094 3.181 1.00 96.31 88 ILE A O 1
ATOM 709 N N . TYR A 1 89 ? 2.163 11.936 3.578 1.00 95.69 89 TYR A N 1
ATOM 710 C CA . TYR A 1 89 ? 3.281 12.759 4.043 1.00 95.69 89 TYR A CA 1
ATOM 711 C C . TYR A 1 89 ? 3.391 12.833 5.560 1.00 95.69 89 TYR A C 1
ATOM 713 O O . TYR A 1 89 ? 4.496 12.974 6.076 1.00 95.69 89 TYR A O 1
ATOM 721 N N . PHE A 1 90 ? 2.265 12.703 6.253 1.00 95.31 90 PHE A N 1
ATOM 722 C CA . PHE A 1 90 ? 2.172 12.745 7.700 1.00 95.31 90 PHE A CA 1
ATOM 723 C C . PHE A 1 90 ? 1.177 11.691 8.171 1.00 95.31 90 PHE A C 1
ATOM 725 O O . PHE A 1 90 ? 0.160 11.451 7.517 1.00 95.31 90 PHE A O 1
ATOM 732 N N . MET A 1 91 ? 1.479 11.070 9.306 1.00 95.81 91 MET A N 1
ATOM 733 C CA . MET A 1 91 ? 0.588 10.114 9.936 1.00 95.81 91 MET A CA 1
ATOM 734 C C . MET A 1 91 ? 0.733 10.190 11.449 1.00 95.81 91 MET A C 1
ATOM 736 O O . MET A 1 91 ? 1.820 9.994 11.987 1.00 95.81 91 MET A O 1
ATOM 740 N N . SER A 1 92 ? -0.377 10.472 12.120 1.00 94.81 92 SER A N 1
ATOM 741 C CA . SER A 1 92 ? -0.445 10.568 13.582 1.00 94.81 92 SER A CA 1
ATOM 742 C C . SER A 1 92 ? -0.690 9.214 14.252 1.00 94.81 92 SER A C 1
ATOM 744 O O . SER A 1 92 ? -0.281 8.989 15.387 1.00 94.81 92 SER A O 1
ATOM 746 N N . SER A 1 93 ? -1.365 8.300 13.553 1.00 96.06 93 SER A N 1
ATOM 747 C CA . SER A 1 93 ? -1.737 6.972 14.042 1.00 96.06 93 SER A CA 1
ATOM 748 C C . SER A 1 93 ? -2.049 6.032 12.874 1.00 96.06 93 SER A C 1
ATOM 750 O O . SER A 1 93 ? -2.273 6.475 11.748 1.00 96.06 93 SER A O 1
ATOM 752 N N . TYR A 1 94 ? -2.136 4.722 13.127 1.00 95.81 94 TYR A N 1
ATOM 753 C CA . TYR A 1 94 ? -2.598 3.782 12.096 1.00 95.81 94 TYR A CA 1
ATOM 754 C C . TYR A 1 94 ? -4.036 4.045 11.652 1.00 95.81 94 TYR A C 1
ATOM 756 O O . TYR A 1 94 ? -4.348 3.836 10.485 1.00 95.81 94 TYR A O 1
ATOM 764 N N . ARG A 1 95 ? -4.901 4.533 12.547 1.00 95.31 95 ARG A N 1
ATOM 765 C CA . ARG A 1 95 ? -6.266 4.925 12.192 1.00 95.31 95 ARG A CA 1
ATOM 766 C C . ARG A 1 95 ? -6.271 6.017 11.128 1.00 95.31 95 ARG A C 1
ATOM 768 O O . ARG A 1 95 ? -6.910 5.850 10.094 1.00 95.31 95 ARG A O 1
ATOM 775 N N . ASP A 1 96 ? -5.532 7.089 11.396 1.00 95.75 96 ASP A N 1
ATOM 776 C CA . ASP A 1 96 ? -5.340 8.207 10.475 1.00 95.75 96 ASP A CA 1
ATOM 777 C C . ASP A 1 96 ? -4.805 7.694 9.127 1.00 95.75 96 ASP A C 1
ATOM 779 O O . ASP A 1 96 ? -5.407 7.925 8.082 1.00 95.75 96 ASP A O 1
ATOM 783 N N . GLY A 1 97 ? -3.771 6.848 9.154 1.00 96.88 97 GLY A N 1
ATOM 784 C CA . GLY A 1 97 ? -3.236 6.200 7.954 1.00 96.88 97 GLY A CA 1
ATOM 785 C C . GLY A 1 97 ? -4.254 5.393 7.152 1.00 96.88 97 GLY A C 1
ATOM 786 O O . GLY A 1 97 ? -4.317 5.513 5.928 1.00 96.88 97 GLY A O 1
ATOM 787 N N . VAL A 1 98 ? -5.064 4.569 7.820 1.00 97.00 98 VAL A N 1
ATOM 788 C CA . VAL A 1 98 ? -6.103 3.762 7.164 1.00 97.00 98 VAL A CA 1
ATOM 789 C C . VAL A 1 98 ? -7.156 4.669 6.531 1.00 97.00 98 VAL A C 1
ATOM 791 O O . VAL A 1 98 ? -7.498 4.470 5.367 1.00 97.00 98 VAL A O 1
ATOM 794 N N . GLN A 1 99 ? -7.632 5.690 7.245 1.00 96.38 99 GLN A N 1
ATOM 795 C CA . GLN A 1 99 ? -8.606 6.649 6.717 1.00 96.38 99 GLN A CA 1
ATOM 796 C C . GLN A 1 99 ? -8.044 7.418 5.507 1.00 96.38 99 GLN A C 1
ATOM 798 O O . GLN A 1 99 ? -8.696 7.470 4.461 1.00 96.38 99 GLN A O 1
ATOM 803 N N . GLN A 1 100 ? -6.801 7.910 5.588 1.00 97.00 100 GLN A N 1
ATOM 804 C CA . GLN A 1 100 ? -6.107 8.537 4.460 1.00 97.00 100 GLN A CA 1
ATOM 805 C C . GLN A 1 100 ? -6.006 7.590 3.255 1.00 97.00 100 GLN A C 1
ATOM 807 O O . GLN A 1 100 ? -6.303 7.994 2.130 1.00 97.00 100 GLN A O 1
ATOM 812 N N . MET A 1 101 ? -5.633 6.323 3.465 1.00 97.56 101 MET A N 1
ATOM 813 C CA . MET A 1 101 ? -5.544 5.333 2.385 1.00 97.56 101 MET A CA 1
ATOM 814 C C . MET A 1 101 ? -6.897 5.062 1.736 1.00 97.56 101 MET A C 1
ATOM 816 O O . MET A 1 101 ? -6.989 5.059 0.510 1.00 97.56 101 MET A O 1
ATOM 820 N N . LEU A 1 102 ? -7.952 4.863 2.530 1.00 96.50 102 LEU A N 1
ATOM 821 C CA . LEU A 1 102 ? -9.307 4.671 2.009 1.00 96.50 102 LEU A CA 1
ATOM 822 C C . LEU A 1 102 ? -9.745 5.876 1.171 1.00 96.50 102 LEU A C 1
ATOM 824 O O . LEU A 1 102 ? -10.308 5.699 0.092 1.00 96.50 102 LEU A O 1
ATOM 828 N N . ARG A 1 103 ? -9.410 7.096 1.604 1.00 96.19 103 ARG A N 1
ATOM 829 C CA . ARG A 1 103 ? -9.668 8.324 0.846 1.00 96.19 103 ARG A CA 1
ATOM 830 C C . ARG A 1 103 ? -8.892 8.376 -0.469 1.00 96.19 103 ARG A C 1
ATOM 832 O O . ARG A 1 103 ? -9.500 8.591 -1.513 1.00 96.19 103 ARG A O 1
ATOM 839 N N . HIS A 1 104 ? -7.579 8.154 -0.450 1.00 96.44 104 HIS A N 1
ATOM 840 C CA . HIS A 1 104 ? -6.749 8.222 -1.659 1.00 96.44 104 HIS A CA 1
ATOM 841 C C . HIS A 1 104 ? -7.045 7.108 -2.668 1.00 96.44 104 HIS A C 1
ATOM 843 O O . HIS A 1 104 ? -6.879 7.312 -3.868 1.00 96.44 104 HIS A O 1
ATOM 849 N N . LEU A 1 105 ? -7.513 5.951 -2.197 1.00 95.25 105 LEU A N 1
ATOM 850 C CA . LEU A 1 105 ? -7.971 4.848 -3.041 1.00 95.25 105 LEU A CA 1
ATOM 851 C C . LEU A 1 105 ? -9.431 5.006 -3.494 1.00 95.25 105 LEU A C 1
ATOM 853 O O . LEU A 1 105 ? -9.909 4.170 -4.258 1.00 95.25 105 LEU A O 1
ATOM 857 N N . ASN A 1 106 ? -10.141 6.034 -3.013 1.00 94.00 106 ASN A N 1
ATOM 858 C CA . ASN A 1 106 ? -11.590 6.187 -3.158 1.00 94.00 106 ASN A CA 1
ATOM 859 C C . ASN A 1 106 ? -12.360 4.902 -2.783 1.00 94.00 106 ASN A C 1
ATOM 861 O O . ASN A 1 106 ? -13.317 4.486 -3.440 1.00 94.00 106 ASN A O 1
ATOM 865 N N . TRP A 1 107 ? -11.895 4.223 -1.737 1.00 93.94 107 TRP A N 1
ATOM 866 C CA . TRP A 1 107 ? -12.414 2.932 -1.323 1.00 93.94 107 TRP A CA 1
ATOM 867 C C . TRP A 1 107 ? -13.513 3.119 -0.276 1.00 93.94 107 TRP A C 1
ATOM 869 O O . TRP A 1 107 ? -13.253 3.368 0.898 1.00 93.94 107 TRP A O 1
ATOM 879 N N . SER A 1 108 ? -14.762 2.963 -0.719 1.00 93.25 108 SER A N 1
ATOM 880 C CA . SER A 1 108 ? -15.934 2.966 0.162 1.00 93.25 108 SER A CA 1
A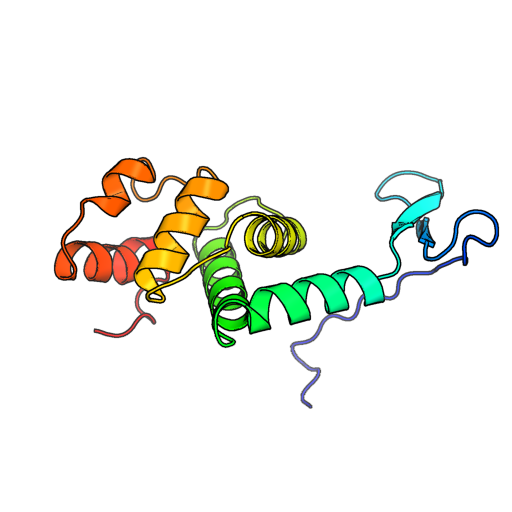TOM 881 C C . SER A 1 108 ? -16.074 1.648 0.930 1.00 93.25 108 SER A C 1
ATOM 883 O O . SER A 1 108 ? -15.948 0.568 0.352 1.00 93.25 108 SER A O 1
ATOM 885 N N . VAL A 1 109 ? -16.396 1.731 2.219 1.00 92.50 109 VAL A N 1
ATOM 886 C CA . VAL A 1 109 ? -16.577 0.569 3.106 1.00 92.50 109 VAL A CA 1
ATOM 887 C C . VAL A 1 109 ? -18.004 0.585 3.633 1.00 92.50 109 VAL A C 1
ATOM 889 O O . VAL A 1 109 ? -18.462 1.611 4.121 1.00 92.50 109 VAL A O 1
ATOM 892 N N . ASN A 1 110 ? -18.727 -0.532 3.519 1.00 89.88 110 ASN A N 1
ATOM 893 C CA . ASN A 1 110 ? -20.126 -0.638 3.955 1.00 89.88 110 ASN A CA 1
ATOM 894 C C . ASN A 1 110 ? -21.027 0.509 3.435 1.00 89.88 110 ASN A C 1
ATOM 896 O O . ASN A 1 110 ? -21.782 1.122 4.184 1.00 89.88 110 ASN A O 1
ATOM 900 N N . ARG A 1 111 ? -20.900 0.843 2.141 1.00 89.56 111 ARG A N 1
ATOM 901 C CA . ARG A 1 111 ? -21.601 1.965 1.475 1.00 89.56 111 ARG A CA 1
ATOM 902 C C . ARG A 1 111 ? -21.292 3.360 2.045 1.00 89.56 111 ARG A C 1
ATOM 904 O O . ARG A 1 111 ? -21.909 4.326 1.607 1.00 89.56 111 ARG A O 1
ATOM 911 N N . MET A 1 112 ? -20.331 3.484 2.960 1.00 92.25 112 MET A N 1
ATOM 912 C CA . MET A 1 112 ? -19.846 4.769 3.450 1.00 92.25 112 MET A CA 1
ATOM 913 C C . MET A 1 112 ? -18.691 5.269 2.588 1.00 92.25 112 MET A C 1
ATOM 915 O O . MET A 1 112 ? -17.720 4.551 2.333 1.00 92.25 112 MET A O 1
ATOM 919 N N . HIS A 1 113 ? -18.793 6.527 2.169 1.00 94.12 113 HIS A N 1
ATOM 920 C CA . HIS A 1 113 ? -17.720 7.231 1.478 1.00 94.12 113 HIS A CA 1
ATOM 921 C C . HIS A 1 113 ? -16.557 7.503 2.454 1.00 94.12 113 HIS A C 1
ATOM 923 O O . HIS A 1 113 ? -16.823 7.783 3.625 1.00 94.12 113 HIS A O 1
ATOM 929 N N . PRO A 1 114 ? -15.279 7.512 2.020 1.00 92.62 114 PRO A N 1
ATOM 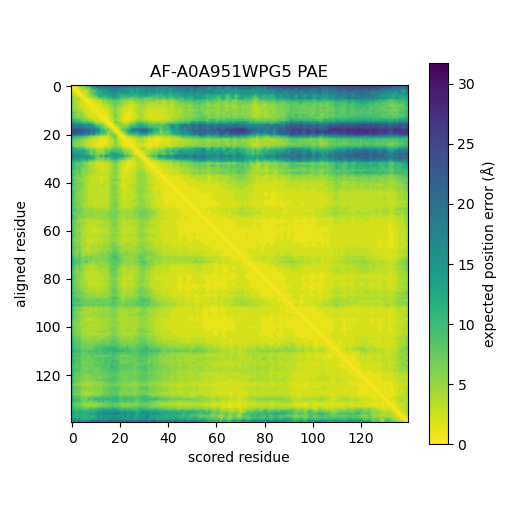930 C CA . PRO A 1 114 ? -14.135 7.717 2.918 1.00 92.62 114 PRO A CA 1
ATOM 931 C C . PRO A 1 114 ? -14.234 8.934 3.854 1.00 92.62 114 PRO A C 1
ATOM 933 O O . PRO A 1 114 ? -13.910 8.836 5.031 1.00 92.62 114 PRO A O 1
ATOM 936 N N . LEU A 1 115 ? -14.777 10.057 3.375 1.00 91.31 115 LEU A N 1
ATOM 937 C CA . LEU A 1 115 ? -14.978 11.262 4.200 1.00 91.31 115 LEU A CA 1
ATOM 938 C C . LEU A 1 115 ? -15.986 11.076 5.350 1.00 91.31 115 LEU A C 1
ATOM 940 O O . LEU A 1 115 ? -15.957 11.823 6.322 1.00 91.31 115 LEU A O 1
ATOM 944 N N . GLN A 1 116 ? -16.901 10.111 5.241 1.00 92.94 116 GLN A N 1
ATOM 945 C CA . GLN A 1 116 ? -17.812 9.755 6.332 1.00 92.94 116 GLN A CA 1
ATOM 946 C C . GLN A 1 116 ? -17.087 8.907 7.383 1.00 92.94 116 GLN A C 1
ATOM 948 O O . GLN A 1 116 ? -17.319 9.089 8.574 1.00 92.94 116 GLN A O 1
ATOM 953 N N . LEU A 1 117 ? -16.161 8.042 6.956 1.00 91.25 117 LEU A N 1
ATOM 954 C CA . LEU A 1 117 ? -15.360 7.191 7.845 1.00 91.25 117 LEU A CA 1
ATOM 955 C C . LEU A 1 117 ? -14.439 7.998 8.765 1.00 91.25 117 LEU A C 1
ATOM 957 O O . LEU A 1 117 ? -14.167 7.581 9.890 1.00 91.25 117 LEU A O 1
ATOM 961 N N . GLU A 1 118 ? -13.974 9.158 8.300 1.00 91.19 118 GLU A N 1
ATOM 962 C CA . GLU A 1 118 ? -13.166 10.104 9.081 1.00 91.19 118 GLU A CA 1
ATOM 963 C C . GLU A 1 118 ? -13.928 10.702 10.275 1.00 91.19 118 GLU A C 1
ATOM 965 O O . GLU A 1 118 ? -13.305 11.147 11.234 1.00 91.19 118 GLU A O 1
ATOM 970 N N . ARG A 1 119 ? -15.267 10.676 10.249 1.00 92.81 119 ARG A N 1
ATOM 971 C CA . ARG A 1 119 ? -16.131 11.268 11.284 1.00 92.81 119 ARG A CA 1
ATOM 972 C C . ARG A 1 119 ? -16.593 10.283 12.352 1.00 92.81 119 ARG A C 1
ATOM 974 O O . ARG A 1 119 ? -17.228 10.706 13.312 1.00 92.81 119 ARG A O 1
ATOM 981 N N . LEU A 1 120 ? -16.326 8.993 12.167 1.00 94.62 120 LEU A N 1
ATOM 982 C CA . LEU A 1 120 ? -16.692 7.971 13.142 1.00 94.62 120 LEU A CA 1
ATOM 983 C C . LEU A 1 120 ? -15.947 8.209 14.459 1.00 94.62 120 LEU A C 1
ATOM 985 O O . LEU A 1 120 ? -14.823 8.708 14.466 1.00 94.62 120 LEU A O 1
ATOM 989 N N . SER A 1 121 ? -16.543 7.817 15.575 1.00 95.38 121 SER A N 1
ATOM 990 C CA . SER A 1 121 ? -15.825 7.680 16.844 1.00 95.38 121 SER A CA 1
ATOM 991 C C . SER A 1 121 ? -14.838 6.506 16.797 1.00 95.38 121 SER A C 1
ATOM 993 O O . SER A 1 121 ? -14.861 5.675 15.886 1.00 95.38 121 SER A O 1
ATOM 995 N N . ASP A 1 122 ? -13.938 6.432 17.775 1.00 92.75 122 ASP A N 1
ATOM 996 C CA . ASP A 1 122 ? -12.948 5.355 17.901 1.00 92.75 122 ASP A CA 1
ATOM 997 C C . ASP A 1 122 ? -13.604 3.975 17.985 1.00 92.75 122 ASP A C 1
ATOM 999 O O . ASP A 1 122 ? -13.167 3.042 17.310 1.00 92.75 122 ASP A O 1
ATOM 1003 N N . SER A 1 123 ? -14.689 3.857 18.754 1.00 93.25 123 SER A N 1
ATOM 1004 C CA . SER A 1 123 ? -15.432 2.606 18.915 1.00 93.25 123 SER A CA 1
ATOM 1005 C C . SER A 1 123 ? -16.143 2.190 17.626 1.00 93.25 123 SER A C 1
ATOM 1007 O O . SER A 1 123 ? -16.076 1.025 17.231 1.00 93.25 123 SER A O 1
ATOM 1009 N N . GLU A 1 124 ? -16.778 3.133 16.929 1.00 94.62 124 GLU A N 1
ATOM 1010 C CA . GLU A 1 124 ? -17.441 2.877 15.647 1.00 94.62 124 GLU A CA 1
ATOM 1011 C C . GLU A 1 124 ? -16.437 2.473 14.569 1.00 94.62 124 GLU A C 1
ATOM 1013 O O . GLU A 1 124 ? -16.662 1.509 13.834 1.00 94.62 124 GLU A O 1
ATOM 1018 N N . PHE A 1 125 ? -15.299 3.167 14.498 1.00 94.81 125 PHE A N 1
ATOM 1019 C CA . PHE A 1 125 ? -14.245 2.831 13.552 1.00 94.81 125 PHE A CA 1
ATOM 1020 C C . PHE A 1 125 ? -13.611 1.471 13.871 1.00 94.81 125 PHE A C 1
ATOM 1022 O O . PHE A 1 125 ? -13.413 0.669 12.961 1.00 94.81 125 PHE A O 1
ATOM 1029 N N . GLY A 1 126 ? -13.360 1.160 15.147 1.00 93.12 126 GLY A N 1
ATOM 1030 C CA . GLY A 1 126 ? -12.877 -0.157 15.576 1.00 93.12 126 GLY A CA 1
ATOM 1031 C C . GLY A 1 126 ? -13.848 -1.286 15.214 1.00 93.12 126 GLY A C 1
ATOM 1032 O O . GLY A 1 126 ? -13.442 -2.314 14.668 1.00 93.12 126 GLY A O 1
ATOM 1033 N N . SER A 1 127 ? -15.149 -1.065 15.417 1.00 93.06 127 SER A N 1
ATOM 1034 C CA . SER A 1 127 ? -16.197 -2.001 14.993 1.00 93.06 127 SER A CA 1
ATOM 1035 C C . SER A 1 127 ? -16.216 -2.197 13.472 1.00 93.06 127 SER A C 1
ATOM 1037 O O . SER A 1 127 ? -16.325 -3.325 12.980 1.00 93.06 127 SER A O 1
ATOM 1039 N N . LEU A 1 128 ? -16.032 -1.124 12.698 1.00 94.00 128 LEU A N 1
ATOM 1040 C CA . LEU A 1 128 ? -15.946 -1.202 11.240 1.00 94.00 128 LEU A CA 1
ATOM 1041 C C . LEU A 1 128 ? -14.685 -1.943 10.770 1.00 94.00 128 LEU A C 1
ATOM 1043 O O . LEU A 1 128 ? -14.741 -2.729 9.821 1.00 94.00 128 LEU A O 1
ATOM 1047 N N . CYS A 1 129 ? -13.554 -1.735 11.447 1.00 94.00 129 CYS A N 1
ATOM 1048 C CA . CYS A 1 129 ? -12.315 -2.461 11.190 1.00 94.00 129 CYS A CA 1
ATOM 1049 C C . CYS A 1 129 ? -12.524 -3.974 11.306 1.00 94.00 129 CYS A C 1
ATOM 1051 O O . CYS A 1 129 ? -12.147 -4.709 10.391 1.00 94.00 129 CYS A O 1
ATOM 1053 N N . ARG A 1 130 ? -13.195 -4.420 12.374 1.00 91.00 130 ARG A N 1
ATOM 1054 C CA . ARG A 1 130 ? -13.514 -5.836 12.608 1.00 91.00 130 ARG A CA 1
ATOM 1055 C C . ARG A 1 130 ? -14.551 -6.391 11.638 1.00 91.00 130 ARG A C 1
ATOM 1057 O O . ARG A 1 130 ? -14.395 -7.497 11.140 1.00 91.00 130 ARG A O 1
ATOM 1064 N N . SER A 1 131 ? -15.604 -5.636 11.348 1.00 91.06 131 SER A N 1
ATOM 1065 C CA . SER A 1 131 ? -16.736 -6.151 10.565 1.00 91.06 131 SER A CA 1
ATOM 1066 C C . SER A 1 131 ? -16.548 -6.067 9.050 1.00 91.06 131 SER A C 1
ATOM 1068 O O . SER A 1 131 ? -17.139 -6.870 8.331 1.00 91.06 131 SER A O 1
ATOM 1070 N N . ALA A 1 132 ? -15.763 -5.105 8.550 1.00 91.88 132 ALA A N 1
ATOM 1071 C CA . ALA A 1 132 ? -15.749 -4.782 7.123 1.00 91.88 132 ALA A CA 1
ATOM 1072 C C . ALA A 1 132 ? -14.364 -4.502 6.518 1.00 91.88 132 ALA A C 1
ATOM 1074 O O . ALA A 1 132 ? -14.188 -4.699 5.320 1.00 91.88 132 ALA A O 1
ATOM 1075 N N . ILE A 1 133 ? -13.368 -4.032 7.276 1.00 93.06 133 ILE A N 1
ATOM 1076 C CA . ILE A 1 133 ? -12.065 -3.668 6.677 1.00 93.06 133 ILE A CA 1
ATOM 1077 C C . ILE A 1 133 ? -11.077 -4.833 6.750 1.00 93.06 133 ILE A C 1
ATOM 1079 O O . ILE A 1 133 ? -10.508 -5.233 5.733 1.00 93.06 133 ILE A O 1
ATOM 1083 N N . PHE A 1 134 ? -10.874 -5.377 7.947 1.00 94.81 134 PHE A N 1
ATOM 1084 C CA . PHE A 1 134 ? -9.850 -6.381 8.230 1.00 94.81 134 PHE A CA 1
ATOM 1085 C C . PHE A 1 134 ? -10.445 -7.735 8.641 1.00 94.81 134 PHE A C 1
ATOM 1087 O O . PHE A 1 134 ? -9.785 -8.757 8.475 1.00 94.81 134 PHE A O 1
ATOM 1094 N N . GLY A 1 135 ? -11.688 -7.771 9.120 1.00 89.19 135 GLY A N 1
ATOM 1095 C CA . GLY A 1 135 ? -12.316 -9.000 9.604 1.00 89.19 135 GLY A CA 1
ATOM 1096 C C . GLY A 1 135 ? -12.039 -9.264 11.089 1.00 89.19 135 GLY A C 1
ATOM 1097 O O . GLY A 1 135 ? -11.360 -8.491 11.767 1.00 89.19 135 GLY A O 1
ATOM 1098 N N . ASN A 1 136 ? -12.553 -10.390 11.587 1.00 83.81 136 ASN A N 1
ATOM 1099 C CA . ASN A 1 136 ? -12.546 -10.748 13.014 1.00 83.81 136 ASN A CA 1
ATOM 1100 C C . ASN A 1 136 ? -11.148 -11.001 13.612 1.00 83.81 136 ASN A C 1
ATOM 1102 O O . ASN A 1 136 ? -11.029 -11.156 14.819 1.00 83.81 136 ASN A O 1
ATOM 1106 N N . GLU A 1 137 ? -10.097 -11.057 12.790 1.00 77.50 137 GLU A N 1
ATOM 1107 C CA . GLU A 1 137 ? -8.707 -11.151 13.263 1.00 77.50 137 GLU A CA 1
ATOM 1108 C C . GLU A 1 137 ? -8.173 -9.806 13.789 1.00 77.50 137 GLU A C 1
ATOM 1110 O O . GLU A 1 137 ? -7.098 -9.755 14.386 1.00 77.50 137 GLU A O 1
ATOM 1115 N N . PHE A 1 138 ? -8.896 -8.704 13.560 1.00 78.62 138 PHE A N 1
ATOM 1116 C CA . PHE A 1 138 ? -8.533 -7.399 14.099 1.00 78.62 138 PHE A CA 1
ATOM 1117 C C . PHE A 1 138 ? -8.833 -7.335 15.613 1.00 78.62 138 PHE A C 1
ATOM 1119 O O . PHE A 1 138 ? -9.954 -7.674 15.999 1.00 78.62 138 PHE A O 1
ATOM 1126 N N . PRO A 1 139 ? -7.877 -6.893 16.460 1.00 74.75 139 PRO A N 1
ATOM 1127 C CA . PRO A 1 139 ? -8.033 -6.885 17.918 1.00 74.75 139 PRO A CA 1
ATOM 1128 C C . PRO A 1 139 ? -9.262 -6.117 18.429 1.00 74.75 139 PRO A C 1
ATOM 1130 O O . PRO A 1 139 ? -9.800 -5.236 17.744 1.00 74.75 139 PRO A O 1
ATOM 1133 N N . GLU A 1 140 ? -9.692 -6.460 19.648 1.00 66.12 140 GLU A N 1
ATOM 1134 C CA . GLU A 1 140 ? -10.749 -5.743 20.376 1.00 66.12 140 GLU A CA 1
ATOM 1135 C C . GLU A 1 140 ? -10.345 -4.321 20.775 1.00 66.12 140 GLU A C 1
ATOM 1137 O O . GLU A 1 140 ? -9.216 -4.135 21.283 1.00 66.12 140 GLU A O 1
#

Radius of gyration: 17.93 Å; Cα contacts (8 Å, |Δi|>4): 136; chains: 1; bounding box: 43×36×48 Å

Sequence (140 aa):
LDFKHCKIELTPAIANQYFGSSYFIPGQGVNGWSSTEDPRLAEDRLSRANHRVNGMLTPLIKMMKFAKRHNKVNIKSYQIEEIATRSIYFMSSYRDGVQQMLRHLNWSVNRMHPLQLERLSDSEFGSLCRSAIFGNEFPE

Nearest PDB structures (foldseek):
  5h9f-assembly1_A  TM=3.238E-01  e=8.571E+00  Escherichia coli K-12

Mean predicted aligned error: 5.57 Å

Foldseek 3Di:
DDCPVPDDDDWDWDDDPPDPAWIWTDDPPDPDTDIDGHVVVLVVLLVVLCVLAVNVLVVLLVLQVLLCVVQVPPDDSVNLSVQSSPQPRYDPDSLRSNLSSCQSVQPDWPNHTSVVLVVDDPVRNQVSCCPTRNHVVRDD

Solvent-accessible surface area (backbone atoms only — not comparable to full-atom values): 8409 Å² total; per-residue (Å²): 135,82,60,92,85,58,85,84,84,86,75,68,72,44,78,40,85,88,52,85,66,28,30,32,29,74,32,90,95,48,103,45,74,33,81,42,71,36,66,65,59,55,52,52,47,44,53,53,36,16,55,66,36,78,58,48,46,61,59,49,49,52,51,50,55,49,23,31,62,75,62,68,51,98,66,61,72,66,56,55,50,53,47,47,47,73,68,52,71,74,62,92,44,70,65,54,44,50,45,51,48,26,45,78,66,70,44,59,55,95,89,36,51,34,80,59,62,69,69,48,54,73,68,57,44,51,50,42,36,25,75,67,44,64,29,82,85,45,82,135

Secondary structure (DSSP, 8-state):
---TT-PPP----EE-SSSSSEEEEEPTTSSSEEEEE-HHHHHHHHHHHHHHTTT-HHHHHHHHHHHHHHTT----HHHHHHHHHHH-S--SSHHHHHHHHHHHTT--BTTB-HHHHTTS-HHHHHHHIIIIIS-TTS--

pLDDT: mean 90.71, std 8.4, range [54.72, 98.19]